Protein AF-A0A954H7E8-F1 (afdb_monomer)

Solvent-accessible surface area (backbone atoms only — not comparable to full-atom values): 7041 Å² total; per-residue (Å²): 138,84,76,89,86,73,74,66,70,81,79,54,81,83,62,92,47,77,44,73,55,35,46,25,57,62,36,53,48,51,52,27,54,49,36,72,81,40,70,80,54,39,75,47,84,52,41,55,66,51,53,62,76,38,51,91,44,52,43,76,45,87,69,60,89,73,80,77,62,90,66,51,55,71,66,42,38,53,34,34,51,53,20,38,78,68,27,31,23,31,52,58,87,55,53,55,66,71,59,53,53,56,51,50,53,52,51,54,60,56,60,64,59,72,76,73,121

Sequence (117 aa):
MLLPGYNYSLFYTKIPVFYWGDIDVEGFRILSNLRTFFPEVQSLLMDRETLEANRQGIVSGNNSSVEPPGKLTEEERETFIYCRDQNYRLEQEKIPQAYIEERLAKFISSSCKSSVQ

Structure (mmCIF, N/CA/C/O backbone):
data_AF-A0A954H7E8-F1
#
_entry.id   AF-A0A954H7E8-F1
#
loop_
_atom_site.group_PDB
_atom_site.id
_atom_site.type_symbol
_atom_site.label_atom_id
_atom_site.label_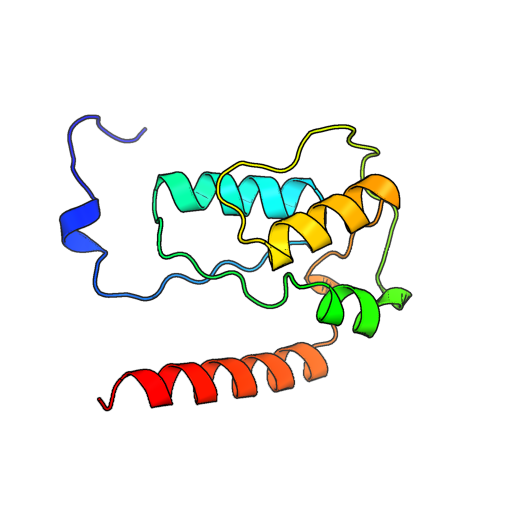alt_id
_atom_site.label_comp_id
_atom_site.label_asym_id
_atom_site.label_entity_id
_atom_site.label_seq_id
_atom_site.pdbx_PDB_ins_code
_atom_site.Cartn_x
_atom_site.Cart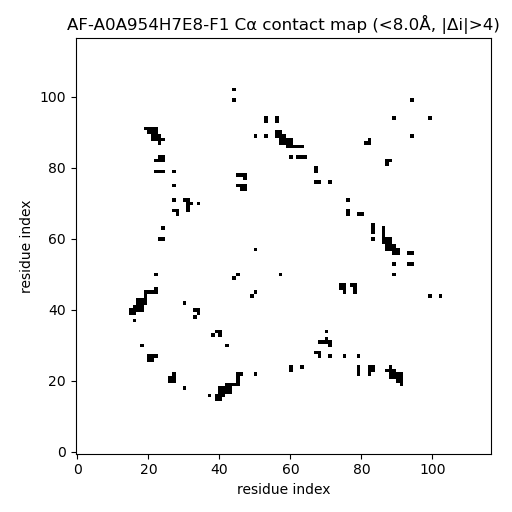n_y
_atom_site.Cartn_z
_atom_site.occupancy
_atom_site.B_iso_or_equiv
_atom_site.auth_seq_id
_atom_site.auth_comp_id
_atom_site.auth_asym_id
_atom_site.auth_atom_id
_atom_site.pdbx_PDB_model_num
ATOM 1 N N . MET A 1 1 ? -7.633 27.478 3.615 1.00 38.06 1 MET A N 1
ATOM 2 C CA . MET A 1 1 ? -6.774 28.010 4.694 1.00 38.06 1 MET A CA 1
ATOM 3 C C . MET A 1 1 ? -7.424 27.609 6.013 1.00 38.06 1 MET A C 1
ATOM 5 O O . MET A 1 1 ? -8.497 28.114 6.307 1.00 38.06 1 MET A O 1
ATOM 9 N N . LEU A 1 2 ? -6.884 26.605 6.712 1.00 48.44 2 LEU A N 1
ATOM 10 C CA . LEU A 1 2 ? -7.448 26.103 7.975 1.00 48.44 2 LEU A CA 1
ATOM 11 C C . LEU A 1 2 ? -6.921 26.958 9.136 1.00 48.44 2 LEU A C 1
ATOM 13 O O . LEU A 1 2 ? -5.723 27.228 9.195 1.00 48.44 2 LEU A O 1
ATOM 17 N N . LEU A 1 3 ? -7.813 27.411 10.022 1.00 40.53 3 LEU A N 1
ATOM 18 C CA . LEU A 1 3 ? -7.459 28.276 11.150 1.00 40.53 3 LEU A CA 1
ATOM 19 C C . LEU A 1 3 ? -6.720 27.476 12.245 1.00 40.53 3 LEU A C 1
ATOM 21 O O . LEU A 1 3 ? -7.206 26.411 12.640 1.00 40.53 3 LEU A O 1
ATOM 25 N N . PRO A 1 4 ? -5.575 27.964 12.756 1.00 51.97 4 PRO A N 1
ATOM 26 C CA . PRO A 1 4 ? -4.838 27.305 13.830 1.00 51.97 4 PRO A CA 1
ATOM 27 C C . PRO A 1 4 ? -5.586 27.417 15.168 1.00 51.97 4 PRO A C 1
ATOM 29 O O . PRO A 1 4 ? -6.112 28.475 15.502 1.00 51.97 4 PRO A O 1
ATOM 32 N N . GLY A 1 5 ? -5.614 26.327 15.943 1.00 59.53 5 GLY A N 1
ATOM 33 C CA . GLY A 1 5 ? -6.142 26.310 17.318 1.00 59.53 5 GLY A CA 1
ATOM 34 C C . GLY A 1 5 ? -7.406 25.476 17.546 1.00 59.53 5 GLY A C 1
ATOM 35 O O . GLY A 1 5 ? -7.798 25.285 18.693 1.00 59.53 5 GLY A O 1
ATOM 36 N N . TYR A 1 6 ? -8.021 24.923 16.498 1.00 49.66 6 TYR A N 1
ATOM 37 C CA . TYR A 1 6 ? -9.115 23.965 16.666 1.00 49.66 6 TYR A CA 1
ATOM 38 C C . TYR A 1 6 ? -8.580 22.541 16.819 1.00 49.66 6 TYR A C 1
ATOM 40 O O . TYR A 1 6 ? -7.948 21.992 15.916 1.00 49.66 6 TYR A O 1
ATOM 48 N N . ASN A 1 7 ? -8.867 21.927 17.967 1.00 51.56 7 ASN A N 1
ATOM 49 C CA . ASN A 1 7 ? -8.673 20.499 18.175 1.00 51.56 7 ASN A CA 1
ATOM 50 C C . ASN A 1 7 ? -9.846 19.743 17.531 1.00 51.56 7 ASN A C 1
ATOM 52 O O . ASN A 1 7 ? -10.842 19.426 18.181 1.00 51.56 7 ASN A O 1
ATOM 56 N N . TYR A 1 8 ? -9.743 19.486 16.226 1.00 52.41 8 TYR A N 1
ATOM 57 C CA . TYR A 1 8 ? -10.752 18.733 15.472 1.00 52.41 8 TYR A CA 1
ATOM 58 C C . TYR A 1 8 ? -10.878 17.265 15.925 1.00 52.41 8 TYR A C 1
ATOM 60 O O . TYR A 1 8 ? -11.802 16.581 15.485 1.00 52.41 8 TYR A O 1
ATOM 68 N N . SER A 1 9 ? -10.008 16.778 16.827 1.00 52.41 9 SER A N 1
ATOM 69 C CA . SER A 1 9 ? -10.096 15.406 17.340 1.00 52.41 9 SER A CA 1
ATOM 70 C C . SER A 1 9 ? -11.354 15.165 18.182 1.00 52.41 9 SER A C 1
ATOM 72 O O . SER A 1 9 ? -11.825 14.039 18.255 1.00 52.41 9 SER A O 1
ATOM 74 N N . LEU A 1 10 ? -11.977 16.203 18.750 1.00 47.78 10 LEU A N 1
ATOM 75 C CA . LEU A 1 10 ? -13.149 16.037 19.620 1.00 47.78 10 LEU A CA 1
ATOM 76 C C . LEU A 1 10 ? -14.483 15.803 18.885 1.00 47.78 10 LEU A C 1
ATOM 78 O O . LEU A 1 10 ? -15.430 15.354 19.523 1.00 47.78 10 LEU A O 1
ATOM 82 N N . PHE A 1 11 ? -14.574 16.053 17.571 1.00 48.00 11 PHE A N 1
ATOM 83 C CA . PHE A 1 11 ? -15.840 15.920 16.822 1.00 48.00 11 PHE A CA 1
ATOM 84 C C . PHE A 1 11 ? -15.889 14.762 15.811 1.00 48.00 11 PHE A C 1
ATOM 86 O O . PHE A 1 11 ? -16.982 14.389 15.394 1.00 48.00 11 PHE A O 1
ATOM 93 N N . TYR A 1 12 ? -14.755 14.149 15.450 1.00 51.91 12 TYR A N 1
ATOM 94 C CA . TYR A 1 12 ? -14.707 13.059 14.456 1.00 51.91 12 TYR A CA 1
ATOM 95 C C . TYR A 1 12 ? -14.500 11.652 15.042 1.00 51.91 12 TYR A C 1
ATOM 97 O O . TYR A 1 12 ? -14.514 10.674 14.303 1.00 51.91 12 TYR A O 1
ATOM 105 N N . THR A 1 13 ? -14.384 11.503 16.363 1.00 53.28 13 THR A N 1
ATOM 106 C CA . THR A 1 13 ? -14.044 10.232 17.043 1.00 53.28 13 THR A CA 1
ATOM 107 C C . THR A 1 13 ? -15.138 9.158 17.049 1.00 53.28 13 THR A C 1
ATOM 109 O O . THR A 1 13 ? -15.041 8.192 17.801 1.00 53.28 13 THR A O 1
ATOM 112 N N . LYS A 1 14 ? -16.183 9.281 16.220 1.00 67.00 14 LYS A N 1
ATOM 113 C CA . LYS A 1 14 ? -17.250 8.268 16.112 1.00 67.00 14 LYS A CA 1
ATOM 114 C C . LYS A 1 14 ? -17.503 7.729 14.707 1.00 67.00 14 LYS A C 1
ATOM 116 O O . LYS A 1 14 ? -18.303 6.807 14.580 1.00 67.00 14 LYS A O 1
ATOM 121 N N . ILE A 1 15 ? -16.869 8.273 13.667 1.00 80.00 15 ILE A N 1
ATOM 122 C CA . ILE A 1 15 ? -17.081 7.808 12.291 1.00 80.00 15 ILE A CA 1
ATOM 123 C C . ILE A 1 15 ? -15.800 7.120 11.816 1.00 80.00 15 ILE A C 1
ATOM 125 O O . ILE A 1 15 ? -14.768 7.787 11.733 1.00 80.00 15 ILE A O 1
ATOM 129 N N . PRO A 1 16 ? -15.844 5.812 11.508 1.00 85.19 16 PRO A N 1
ATOM 130 C CA . PRO A 1 16 ? -14.722 5.123 10.888 1.00 85.19 16 PRO A CA 1
ATOM 131 C C . PRO A 1 16 ? -14.322 5.817 9.584 1.00 85.19 16 PRO A C 1
ATOM 133 O O . PRO A 1 16 ? -15.176 6.101 8.741 1.00 85.19 16 PRO A O 1
ATOM 136 N N . VAL A 1 17 ? -13.029 6.093 9.421 1.00 89.69 17 VAL A N 1
ATOM 137 C CA . VAL A 1 17 ? -12.487 6.694 8.200 1.00 89.69 17 VAL A CA 1
ATOM 138 C C . VAL A 1 17 ? -11.672 5.640 7.470 1.00 89.69 17 VAL A C 1
ATOM 140 O O . VAL A 1 17 ? -10.719 5.084 8.015 1.00 89.69 17 VAL A O 1
ATOM 143 N N . PHE A 1 18 ? -12.041 5.398 6.219 1.00 92.94 18 PHE A N 1
ATOM 144 C CA . PHE A 1 18 ? -11.344 4.475 5.340 1.00 92.94 18 PHE A CA 1
ATOM 145 C C . PHE A 1 18 ? -10.626 5.243 4.237 1.00 92.94 18 PHE A C 1
ATOM 147 O O . PHE A 1 18 ? -11.160 6.215 3.700 1.00 92.94 18 PHE A O 1
ATOM 154 N N . TYR A 1 19 ? -9.422 4.798 3.898 1.00 95.75 19 TYR A N 1
ATOM 155 C CA . TYR A 1 19 ? -8.635 5.324 2.793 1.00 95.75 19 TYR A CA 1
ATOM 156 C C . TYR A 1 19 ? -8.404 4.232 1.754 1.00 95.75 19 TYR A C 1
ATOM 158 O O . TYR A 1 19 ? -7.988 3.128 2.091 1.00 95.75 19 TYR A O 1
ATOM 166 N N . TRP A 1 20 ? -8.643 4.556 0.489 1.00 96.56 20 TRP A N 1
ATOM 167 C CA . TRP A 1 20 ? -8.309 3.694 -0.634 1.00 96.56 20 TRP A CA 1
ATOM 168 C C . TRP A 1 20 ? -7.606 4.540 -1.690 1.00 96.56 20 TRP A C 1
ATOM 170 O O . TRP A 1 20 ? -8.135 5.561 -2.132 1.00 96.56 20 TRP A O 1
ATOM 180 N N . GLY A 1 21 ? -6.382 4.152 -2.024 1.00 97.12 21 GLY A N 1
ATOM 181 C CA . GLY A 1 21 ? -5.560 4.802 -3.033 1.00 97.12 21 GLY A CA 1
ATOM 182 C C . GLY A 1 21 ? -4.814 3.774 -3.870 1.00 97.12 21 GLY A C 1
ATOM 183 O O . GLY A 1 21 ? -5.011 2.568 -3.719 1.00 97.12 21 GLY A O 1
ATOM 184 N N . ASP A 1 22 ? -3.945 4.270 -4.744 1.00 98.00 22 ASP A N 1
ATOM 185 C CA . ASP A 1 22 ? -3.076 3.432 -5.566 1.00 98.00 22 ASP A CA 1
ATOM 186 C C . ASP A 1 22 ? -2.122 2.611 -4.687 1.00 98.00 22 ASP A C 1
ATOM 188 O O . ASP A 1 22 ? -1.606 3.100 -3.677 1.00 98.00 22 ASP A O 1
ATOM 192 N N . ILE A 1 23 ? -1.849 1.367 -5.088 1.00 98.25 23 ILE A N 1
ATOM 193 C CA . ILE A 1 23 ? -0.819 0.546 -4.446 1.00 98.25 23 ILE A CA 1
ATOM 194 C C . ILE A 1 23 ? 0.522 0.894 -5.088 1.00 98.25 23 ILE A C 1
ATOM 196 O O . ILE A 1 23 ? 0.975 0.252 -6.039 1.00 98.25 23 ILE A O 1
ATOM 200 N N . ASP A 1 24 ? 1.121 1.968 -4.585 1.00 98.12 24 ASP A N 1
ATOM 201 C CA . ASP A 1 24 ? 2.456 2.434 -4.934 1.00 98.12 24 ASP A CA 1
ATOM 202 C C . ASP A 1 24 ? 3.081 3.241 -3.783 1.00 98.12 24 ASP A C 1
ATOM 204 O O . ASP A 1 24 ? 2.472 3.471 -2.735 1.00 98.12 24 ASP A O 1
ATOM 208 N N . VAL A 1 25 ? 4.324 3.684 -3.981 1.00 97.62 25 VAL A N 1
ATOM 209 C CA . VAL A 1 25 ? 5.068 4.489 -3.001 1.00 97.62 25 VAL A CA 1
ATOM 210 C C . VAL A 1 25 ? 4.306 5.752 -2.576 1.00 97.62 25 VAL A C 1
ATOM 212 O O . VAL A 1 25 ? 4.302 6.094 -1.393 1.00 97.62 25 VAL A O 1
ATOM 215 N N . GLU A 1 26 ? 3.658 6.458 -3.500 1.00 97.56 26 GLU A N 1
ATOM 216 C CA . GLU A 1 26 ? 3.014 7.740 -3.204 1.00 97.56 26 GLU A CA 1
ATOM 217 C C . GLU A 1 26 ? 1.650 7.558 -2.524 1.00 97.56 26 GLU A C 1
ATOM 219 O O . GLU A 1 26 ? 1.343 8.288 -1.579 1.00 97.56 26 GLU A O 1
ATOM 224 N N . GLY A 1 27 ? 0.874 6.539 -2.896 1.00 97.69 27 GLY A N 1
ATOM 225 C CA . GLY A 1 27 ? -0.382 6.176 -2.238 1.00 97.69 27 GLY A CA 1
ATOM 226 C C . GLY A 1 27 ? -0.186 5.891 -0.748 1.00 97.69 27 GLY A C 1
ATOM 227 O O . GLY A 1 27 ? -0.885 6.444 0.106 1.00 97.69 27 GLY A O 1
ATOM 228 N N . PHE A 1 28 ? 0.849 5.129 -0.393 1.00 98.19 28 PHE A N 1
ATOM 229 C CA . PHE A 1 28 ? 1.203 4.883 1.009 1.00 98.19 28 PHE A CA 1
ATOM 230 C C . PHE A 1 28 ? 1.741 6.130 1.732 1.00 98.19 28 PHE A C 1
ATOM 232 O O . PHE A 1 28 ? 1.499 6.309 2.931 1.00 98.19 28 PHE A O 1
ATOM 239 N N . ARG A 1 29 ? 2.437 7.042 1.040 1.00 97.75 29 ARG A N 1
ATOM 240 C CA . ARG A 1 29 ? 2.828 8.336 1.632 1.00 97.75 29 ARG A CA 1
ATOM 241 C C . ARG A 1 29 ? 1.613 9.190 1.959 1.00 97.75 29 ARG A C 1
ATOM 243 O O . ARG A 1 29 ? 1.569 9.789 3.035 1.00 97.75 29 ARG A O 1
ATOM 250 N N . ILE A 1 30 ? 0.619 9.218 1.074 1.00 97.81 30 ILE A N 1
ATOM 251 C CA . ILE A 1 30 ? -0.649 9.911 1.316 1.00 97.81 30 ILE A CA 1
ATOM 252 C C . ILE A 1 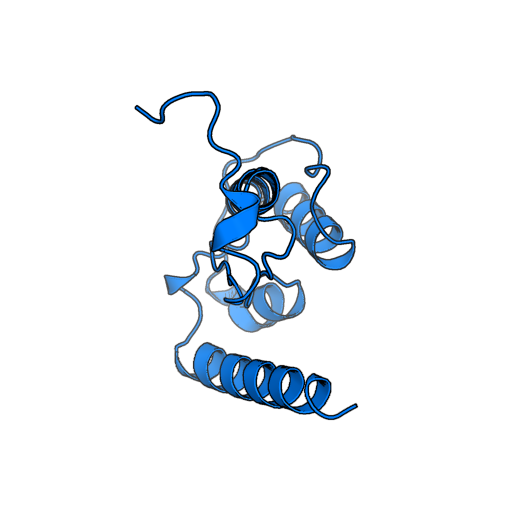30 ? -1.367 9.289 2.516 1.00 97.81 30 ILE A C 1
ATOM 254 O O . ILE A 1 30 ? -1.751 10.030 3.420 1.00 97.81 30 ILE A O 1
ATOM 258 N N . LEU A 1 31 ? -1.465 7.957 2.590 1.00 98.19 31 LEU A N 1
ATOM 259 C CA . LEU A 1 31 ? -2.039 7.250 3.741 1.00 98.19 31 LEU A CA 1
ATOM 260 C C . LEU A 1 31 ? -1.347 7.632 5.059 1.00 98.19 31 LEU A C 1
ATOM 262 O O . LEU A 1 31 ? -2.001 8.036 6.025 1.00 98.19 31 LEU A O 1
ATOM 266 N N . SER A 1 32 ? -0.015 7.563 5.103 1.00 97.50 32 SER A N 1
ATOM 267 C CA . SER A 1 32 ? 0.746 7.922 6.303 1.00 97.50 32 SER A CA 1
ATOM 268 C C . SER A 1 32 ? 0.567 9.395 6.687 1.00 97.50 32 SER A C 1
ATOM 270 O O . SER A 1 32 ? 0.541 9.727 7.875 1.00 97.50 32 SER A O 1
ATOM 272 N N . ASN A 1 33 ? 0.450 10.295 5.707 1.00 96.38 33 ASN A N 1
ATOM 273 C CA . ASN A 1 33 ? 0.184 11.711 5.954 1.00 96.38 33 ASN A CA 1
ATOM 274 C C . ASN A 1 33 ? -1.233 11.926 6.493 1.00 96.38 33 ASN A C 1
ATOM 276 O O . ASN A 1 33 ? -1.410 12.667 7.461 1.00 96.38 33 ASN A O 1
ATOM 280 N N . LEU A 1 34 ? -2.228 11.235 5.934 1.00 95.50 34 LEU A N 1
ATOM 281 C CA . LEU A 1 34 ? -3.617 11.283 6.384 1.00 95.50 34 LEU A CA 1
ATOM 282 C C . LEU A 1 34 ? -3.747 10.838 7.850 1.00 95.50 34 LEU A C 1
ATOM 284 O O . LEU A 1 34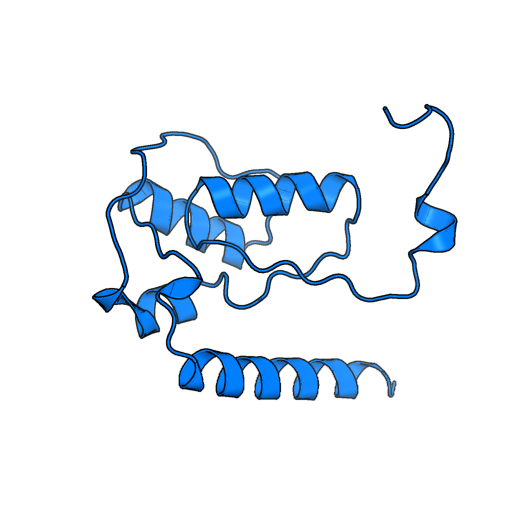 ? -4.420 11.508 8.636 1.00 95.50 34 LEU A O 1
ATOM 288 N N . ARG A 1 35 ? -2.994 9.809 8.261 1.00 95.44 35 ARG A N 1
ATOM 289 C CA . ARG A 1 35 ? -2.891 9.359 9.663 1.00 95.44 35 ARG A CA 1
ATOM 290 C C . ARG A 1 35 ? -2.247 10.364 10.621 1.00 95.44 35 ARG A C 1
ATOM 292 O O . ARG A 1 35 ? -2.215 10.148 11.831 1.00 95.44 35 ARG A O 1
ATOM 299 N N . THR A 1 36 ? -1.737 11.491 10.128 1.00 92.38 36 THR A N 1
ATOM 300 C CA . THR A 1 36 ? -1.358 12.621 10.992 1.00 92.38 36 THR A CA 1
ATOM 301 C C . THR A 1 36 ? -2.554 13.417 11.482 1.00 92.38 36 THR A C 1
ATOM 303 O O . THR A 1 36 ? -2.501 13.939 12.591 1.00 92.38 36 THR A O 1
ATOM 306 N N . PHE A 1 37 ? -3.634 13.449 10.708 1.00 89.50 37 PHE A N 1
ATOM 307 C CA . PHE A 1 37 ? -4.875 14.120 11.082 1.00 89.50 37 PHE A CA 1
ATOM 308 C C . PHE A 1 37 ? -5.897 13.141 11.665 1.00 89.50 37 PHE A C 1
ATOM 310 O O . PHE A 1 37 ? -6.614 13.492 12.598 1.00 89.50 37 PHE A O 1
ATOM 317 N N . PHE A 1 38 ? -5.922 11.906 11.155 1.00 90.62 38 PHE A N 1
ATOM 318 C CA . PHE A 1 38 ? -6.868 10.865 11.551 1.00 90.62 38 PHE A CA 1
ATOM 319 C C . PHE A 1 38 ? -6.120 9.551 11.846 1.00 90.62 38 PHE A C 1
ATOM 321 O O . PHE A 1 38 ? -5.996 8.708 10.957 1.00 90.62 38 PHE A O 1
ATOM 328 N N . PRO A 1 39 ? -5.579 9.371 13.067 1.00 90.75 39 PRO A N 1
ATOM 329 C CA . PRO A 1 39 ? -4.742 8.213 13.408 1.00 90.75 39 PRO A CA 1
ATOM 330 C C . PRO A 1 39 ? -5.418 6.854 13.180 1.00 90.75 39 PRO A C 1
ATOM 332 O O . PRO A 1 39 ? -4.752 5.904 12.787 1.00 90.75 39 PRO A O 1
ATOM 335 N N . GLU A 1 40 ? -6.740 6.799 13.349 1.00 90.38 40 GLU A N 1
ATOM 336 C CA . GLU A 1 40 ? -7.563 5.587 13.231 1.00 90.38 40 GLU A CA 1
ATOM 337 C C . GLU A 1 40 ? -7.923 5.217 11.776 1.00 90.38 40 GLU A C 1
ATOM 339 O O . GLU A 1 40 ? -8.733 4.319 11.554 1.00 90.38 40 GLU A O 1
ATOM 344 N N . VAL A 1 41 ? -7.377 5.911 10.766 1.00 92.88 41 VAL A N 1
ATOM 345 C CA . VAL A 1 41 ? -7.664 5.596 9.356 1.00 92.88 41 VAL A CA 1
ATOM 346 C C . VAL A 1 41 ? -7.183 4.197 8.999 1.00 92.88 41 VAL A C 1
ATOM 348 O O . VAL A 1 41 ? -5.993 3.878 9.112 1.00 92.88 41 VAL A O 1
ATOM 351 N N . GLN A 1 42 ? -8.101 3.401 8.461 1.00 93.19 42 GLN A N 1
ATOM 352 C CA . GLN A 1 42 ? -7.815 2.079 7.919 1.00 93.19 42 GLN A CA 1
ATOM 353 C C . GLN A 1 42 ? -7.679 2.156 6.399 1.00 93.19 42 GLN A C 1
ATOM 355 O O . GLN A 1 42 ? -8.478 2.815 5.730 1.00 93.19 42 GLN A O 1
ATOM 360 N N . SER A 1 43 ? -6.655 1.506 5.854 1.00 95.56 43 SER A N 1
ATOM 361 C CA . SER A 1 43 ? -6.525 1.347 4.410 1.00 95.56 43 SER A CA 1
ATOM 362 C C . SER A 1 43 ? -7.446 0.224 3.921 1.00 95.56 43 SER A C 1
ATOM 364 O O . SER A 1 43 ? -7.707 -0.742 4.639 1.00 95.56 43 SER A O 1
ATOM 366 N N . LEU A 1 44 ? -7.973 0.358 2.708 1.00 95.06 44 LEU A N 1
ATOM 367 C CA . LEU A 1 44 ? -8.767 -0.666 2.033 1.00 95.06 44 LEU A CA 1
ATOM 368 C C . LEU A 1 44 ? -8.044 -1.087 0.765 1.00 95.06 44 LEU A C 1
ATOM 370 O O . LEU A 1 44 ? -7.642 -0.225 -0.008 1.00 95.06 44 LEU A O 1
ATOM 374 N N . LEU A 1 45 ? -7.922 -2.396 0.528 1.00 96.00 45 LEU A N 1
ATOM 375 C CA . LEU A 1 45 ? -7.390 -2.949 -0.727 1.00 96.00 45 LEU A CA 1
ATOM 376 C C . LEU A 1 45 ? -5.967 -2.472 -1.076 1.00 96.00 45 LEU A C 1
ATOM 378 O O . LEU A 1 45 ? -5.564 -2.538 -2.232 1.00 96.00 45 LEU A O 1
ATOM 382 N N . MET A 1 46 ? -5.199 -2.005 -0.089 1.00 97.12 46 MET A N 1
ATOM 383 C CA . MET A 1 46 ? -3.810 -1.552 -0.241 1.00 97.12 46 MET A CA 1
ATOM 384 C C . MET A 1 46 ? -2.828 -2.560 0.366 1.00 97.12 46 MET A C 1
ATOM 386 O O . MET A 1 46 ? -1.870 -2.189 1.039 1.00 97.12 46 MET A O 1
ATOM 390 N N . ASP A 1 47 ? -3.097 -3.847 0.161 1.00 96.75 47 ASP A N 1
ATOM 391 C CA . ASP A 1 47 ? -2.306 -4.953 0.695 1.00 96.75 47 ASP A CA 1
ATOM 392 C C . ASP A 1 47 ? -1.577 -5.725 -0.418 1.00 96.75 47 ASP A C 1
ATOM 394 O O . ASP A 1 47 ? -1.899 -5.647 -1.611 1.00 96.75 47 ASP A O 1
ATOM 398 N N . ARG A 1 48 ? -0.560 -6.488 -0.008 1.00 96.94 48 ARG A N 1
ATOM 399 C CA . ARG A 1 48 ? 0.252 -7.327 -0.892 1.00 96.94 48 ARG A CA 1
ATOM 400 C C . ARG A 1 48 ? -0.591 -8.313 -1.699 1.00 96.94 48 ARG A C 1
ATOM 402 O O . ARG A 1 48 ? -0.298 -8.541 -2.870 1.00 96.94 48 ARG A O 1
ATOM 409 N N . GLU A 1 49 ? -1.614 -8.896 -1.081 1.00 97.06 49 GLU A N 1
ATOM 410 C CA . GLU A 1 49 ? -2.493 -9.883 -1.710 1.00 97.06 49 GLU A CA 1
ATOM 411 C C . GLU A 1 49 ? -3.270 -9.262 -2.875 1.00 97.06 49 GLU A C 1
ATOM 413 O O . GLU A 1 49 ? -3.334 -9.838 -3.957 1.00 97.06 49 GLU A O 1
ATOM 418 N N . THR A 1 50 ? -3.783 -8.048 -2.692 1.00 97.38 50 THR A N 1
ATOM 419 C CA . THR A 1 50 ? -4.519 -7.297 -3.708 1.00 97.38 50 THR A CA 1
ATOM 420 C C . THR A 1 50 ? -3.629 -6.903 -4.872 1.00 97.38 50 THR A C 1
ATOM 422 O O . THR A 1 50 ? -4.041 -7.047 -6.025 1.00 97.38 50 THR A O 1
ATOM 425 N N . LEU A 1 51 ? -2.395 -6.478 -4.596 1.00 97.81 51 LEU A N 1
ATOM 426 C CA . LEU A 1 51 ? -1.406 -6.219 -5.640 1.00 97.81 51 LEU A CA 1
ATOM 427 C C . LEU A 1 51 ? -1.129 -7.481 -6.475 1.00 97.81 51 LEU A C 1
ATOM 429 O O . LEU A 1 51 ? -1.128 -7.439 -7.704 1.00 97.81 51 LEU A O 1
ATOM 433 N N . GLU A 1 52 ? -0.926 -8.617 -5.808 1.00 97.00 52 GLU A N 1
ATOM 434 C CA . GLU A 1 52 ? -0.602 -9.902 -6.438 1.00 97.00 52 GLU A CA 1
ATOM 435 C C . GLU A 1 52 ? -1.777 -10.519 -7.210 1.00 97.00 52 GLU A C 1
ATOM 437 O O . GLU A 1 52 ? -1.598 -11.064 -8.300 1.00 97.00 52 GLU A O 1
ATOM 442 N N . ALA A 1 53 ? -2.999 -10.391 -6.700 1.00 97.56 53 ALA A N 1
ATOM 443 C CA . ALA A 1 53 ? -4.199 -10.852 -7.390 1.00 97.56 53 ALA A CA 1
ATOM 444 C C . ALA A 1 53 ? -4.459 -10.067 -8.689 1.00 97.56 53 ALA A C 1
ATOM 446 O O . ALA A 1 53 ? -5.048 -10.597 -9.629 1.00 97.56 53 ALA A O 1
ATOM 447 N N . ASN A 1 54 ? -3.977 -8.822 -8.765 1.00 97.12 54 ASN A N 1
ATOM 448 C CA . ASN A 1 54 ? -4.233 -7.896 -9.866 1.00 97.12 54 ASN A CA 1
ATOM 449 C C . ASN A 1 54 ? -2.963 -7.542 -10.655 1.00 97.12 54 ASN A C 1
ATOM 451 O O . ASN A 1 54 ? -2.873 -6.467 -11.250 1.00 97.12 54 ASN A O 1
ATOM 455 N N . ARG A 1 55 ? -1.990 -8.465 -10.727 1.00 96.06 55 ARG A N 1
ATOM 456 C CA . ARG A 1 55 ? -0.701 -8.245 -11.418 1.00 96.06 55 ARG A CA 1
ATOM 457 C C . ARG A 1 55 ? -0.815 -7.760 -12.859 1.00 96.06 55 ARG A C 1
ATOM 459 O O . ARG A 1 55 ? 0.064 -7.044 -13.320 1.00 96.06 55 ARG A O 1
ATOM 466 N N . GLN A 1 56 ? -1.882 -8.130 -13.567 1.00 96.19 56 GLN A N 1
ATOM 467 C CA . GLN A 1 56 ? -2.114 -7.699 -14.951 1.00 96.19 56 GLN A CA 1
ATOM 468 C C . GLN A 1 56 ? -2.321 -6.182 -15.083 1.00 96.19 56 GLN A C 1
ATOM 470 O O . GLN A 1 56 ? -2.080 -5.630 -16.153 1.00 96.19 56 GLN A O 1
ATOM 475 N N 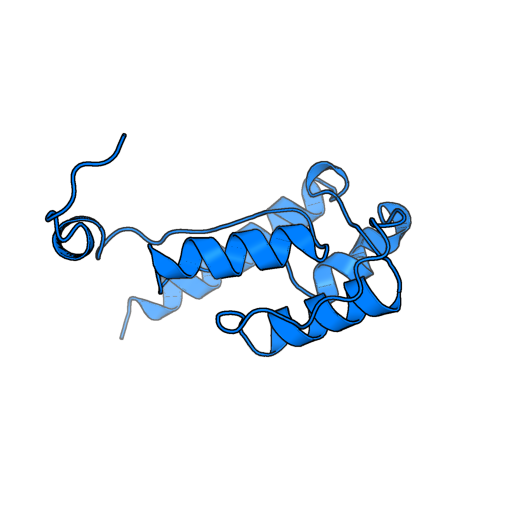. GLY A 1 57 ? -2.763 -5.516 -14.013 1.00 96.12 57 GLY A N 1
ATOM 476 C CA . GLY A 1 57 ? -2.941 -4.067 -13.957 1.00 96.12 57 GLY A CA 1
ATOM 477 C C . GLY A 1 57 ? -1.709 -3.302 -13.472 1.00 96.12 57 GLY A C 1
ATOM 478 O O . GLY A 1 57 ? -1.752 -2.074 -13.439 1.00 96.12 57 GLY A O 1
ATOM 479 N N . ILE A 1 58 ? -0.631 -3.995 -13.081 1.00 97.75 58 ILE A N 1
ATOM 480 C CA . ILE A 1 58 ? 0.581 -3.351 -12.571 1.00 97.75 58 ILE A CA 1
ATOM 481 C C . ILE A 1 58 ? 1.332 -2.679 -13.719 1.00 97.75 58 ILE A C 1
ATOM 483 O O . ILE A 1 58 ? 1.651 -3.295 -14.736 1.00 97.75 58 ILE A O 1
ATOM 487 N N . VAL A 1 59 ? 1.674 -1.416 -13.503 1.00 97.00 59 VAL A N 1
ATOM 488 C CA . VAL A 1 59 ? 2.532 -0.608 -14.367 1.00 97.00 59 VAL A CA 1
ATOM 489 C C . VAL A 1 59 ? 3.784 -0.175 -13.605 1.00 97.00 59 VAL A C 1
ATOM 491 O O . VAL A 1 59 ? 3.907 -0.379 -12.395 1.00 97.00 59 VAL A O 1
ATOM 494 N N . SER A 1 60 ? 4.744 0.417 -14.314 1.00 96.25 60 SER A N 1
ATOM 495 C CA . SER A 1 60 ? 5.920 0.999 -13.673 1.00 96.25 60 SER A CA 1
ATOM 496 C C . SER A 1 60 ? 5.550 2.245 -12.868 1.00 96.25 60 SER A C 1
ATOM 498 O O . SER A 1 60 ? 4.847 3.129 -13.358 1.00 96.25 60 SER A O 1
ATOM 500 N N . GLY A 1 61 ? 6.062 2.322 -11.643 1.00 92.12 61 GLY A N 1
ATOM 501 C CA . GLY A 1 61 ? 6.013 3.512 -10.803 1.00 92.12 61 GLY A CA 1
ATOM 502 C C . GLY A 1 61 ? 7.023 4.585 -11.232 1.00 92.12 61 GLY A C 1
ATOM 503 O O . GLY A 1 61 ? 7.554 4.588 -12.346 1.00 92.12 61 GLY A O 1
ATOM 504 N N . ASN A 1 62 ? 7.317 5.508 -10.316 1.00 88.94 62 ASN A N 1
ATOM 505 C CA . ASN A 1 62 ? 8.165 6.682 -10.550 1.00 88.94 62 ASN A CA 1
ATOM 506 C C . ASN A 1 62 ? 9.645 6.505 -10.141 1.00 88.94 62 ASN A C 1
ATOM 508 O O . ASN A 1 62 ? 10.362 7.499 -10.054 1.00 88.94 62 ASN A O 1
ATOM 512 N N . ASN A 1 63 ? 10.112 5.276 -9.893 1.00 89.38 63 ASN A N 1
ATOM 513 C CA . ASN A 1 63 ? 11.467 4.965 -9.407 1.00 89.38 63 ASN A CA 1
ATOM 514 C C . ASN A 1 63 ? 11.859 5.722 -8.123 1.00 89.38 63 ASN A C 1
ATOM 516 O O . ASN A 1 63 ? 12.996 6.170 -7.968 1.00 89.38 63 ASN A O 1
ATOM 520 N N . SER A 1 64 ? 10.920 5.886 -7.191 1.00 86.75 64 SER A N 1
ATOM 521 C CA . SER A 1 64 ? 11.222 6.486 -5.890 1.00 86.75 64 SER A CA 1
ATOM 522 C C . SER A 1 64 ? 12.199 5.630 -5.083 1.00 86.75 64 SER A C 1
ATOM 524 O O . SER A 1 64 ? 12.003 4.430 -4.933 1.00 86.75 64 SER A O 1
ATOM 526 N N . SER A 1 65 ? 13.203 6.262 -4.475 1.00 89.69 65 SER A N 1
ATOM 527 C CA . SER A 1 65 ? 14.182 5.620 -3.583 1.00 89.69 65 SER A CA 1
ATOM 528 C C . SER A 1 65 ? 14.005 6.049 -2.120 1.00 89.69 65 SER A C 1
ATOM 530 O O . SER A 1 65 ? 14.980 6.195 -1.385 1.00 89.69 65 SER A O 1
ATOM 532 N N . VAL A 1 66 ? 12.770 6.361 -1.718 1.00 93.75 66 VAL A N 1
ATOM 533 C CA . VAL A 1 66 ? 12.471 6.912 -0.388 1.00 93.75 66 VAL A CA 1
ATOM 534 C C . VAL A 1 66 ? 12.236 5.806 0.640 1.00 93.75 66 VAL A C 1
ATOM 536 O O . VAL A 1 66 ? 11.828 4.690 0.306 1.00 93.75 66 VAL A O 1
ATOM 539 N N . GLU A 1 67 ? 12.492 6.121 1.907 1.00 94.94 67 GLU A N 1
ATOM 540 C CA . GLU A 1 67 ? 12.213 5.208 3.013 1.00 94.94 67 GLU A CA 1
ATOM 541 C C . GLU A 1 67 ? 10.712 5.141 3.332 1.00 94.94 67 GLU A C 1
ATOM 543 O O . GLU A 1 67 ? 9.998 6.135 3.138 1.00 94.94 67 GLU A O 1
ATOM 548 N N . PRO A 1 68 ? 10.212 3.997 3.839 1.00 94.06 68 PRO A N 1
ATOM 549 C CA . PRO A 1 68 ? 8.799 3.854 4.140 1.00 94.06 68 PRO A CA 1
ATOM 550 C C . PRO A 1 68 ? 8.375 4.801 5.276 1.00 94.06 68 PRO A C 1
ATOM 552 O O . PRO A 1 68 ? 9.038 4.850 6.320 1.00 94.06 68 PRO A O 1
ATOM 555 N N . PRO A 1 69 ? 7.248 5.518 5.126 1.00 94.62 69 PRO A N 1
ATOM 556 C CA . PRO A 1 69 ? 6.738 6.429 6.144 1.00 94.62 69 PRO A CA 1
ATOM 557 C C . PRO A 1 69 ? 6.521 5.788 7.526 1.00 94.62 69 PRO A C 1
ATOM 559 O O . PRO A 1 69 ? 6.287 4.587 7.675 1.00 94.62 69 PRO A O 1
ATOM 562 N N . GLY A 1 70 ? 6.563 6.616 8.573 1.00 94.25 70 GLY A N 1
ATOM 563 C CA . GLY A 1 70 ? 6.510 6.148 9.963 1.00 94.25 70 GLY A CA 1
ATOM 564 C C . GLY A 1 70 ? 5.140 5.667 10.456 1.00 94.25 70 GLY A C 1
ATOM 565 O O . GLY A 1 70 ? 5.097 4.949 11.446 1.00 94.25 70 GLY A O 1
ATOM 566 N N . LYS A 1 71 ? 4.029 6.043 9.803 1.00 96.19 71 LYS A N 1
ATOM 567 C CA . LYS A 1 71 ? 2.658 5.722 10.264 1.00 96.19 71 LYS A CA 1
ATOM 568 C C . LYS A 1 71 ? 1.970 4.635 9.438 1.00 96.19 71 LYS A C 1
ATOM 570 O O . LYS A 1 71 ? 0.742 4.593 9.385 1.00 96.19 71 LYS A O 1
ATOM 575 N N . LEU A 1 72 ? 2.749 3.796 8.767 1.00 97.38 72 LEU A N 1
ATOM 576 C CA . LEU A 1 72 ? 2.251 2.583 8.123 1.00 97.38 72 LEU A CA 1
ATOM 577 C C . LEU A 1 72 ? 2.198 1.436 9.135 1.00 97.38 72 LEU A C 1
ATOM 579 O O . LEU A 1 72 ? 3.040 1.379 10.035 1.00 97.38 72 LEU A O 1
ATOM 583 N N . THR A 1 73 ? 1.231 0.533 8.974 1.00 97.00 73 THR A N 1
ATOM 584 C CA . THR A 1 73 ? 1.273 -0.777 9.636 1.00 97.00 73 THR A CA 1
ATOM 585 C C . THR A 1 73 ? 2.434 -1.600 9.073 1.00 97.00 73 THR A C 1
ATOM 587 O O . THR A 1 73 ? 3.041 -1.223 8.068 1.00 97.00 73 THR A O 1
ATOM 590 N N . GLU A 1 74 ? 2.763 -2.723 9.711 1.00 97.06 74 GLU A N 1
ATOM 591 C CA . GLU A 1 74 ? 3.834 -3.592 9.210 1.00 97.06 74 GLU A CA 1
ATOM 592 C C . GLU A 1 74 ? 3.511 -4.135 7.810 1.00 97.06 74 GLU A C 1
ATOM 594 O O . GLU A 1 74 ? 4.312 -3.999 6.892 1.00 97.06 74 GLU A O 1
ATOM 599 N N . GLU A 1 75 ? 2.288 -4.620 7.602 1.00 97.12 75 GLU A N 1
ATOM 600 C CA . GLU A 1 75 ? 1.818 -5.160 6.316 1.00 97.12 75 GLU A CA 1
ATOM 601 C C . GLU A 1 75 ? 1.854 -4.105 5.192 1.00 97.12 75 GLU A C 1
ATOM 603 O O . GLU A 1 75 ? 2.246 -4.378 4.052 1.00 97.12 75 GLU A O 1
ATOM 608 N N . GLU A 1 76 ? 1.477 -2.862 5.506 1.00 98.31 76 GLU A N 1
ATOM 609 C CA . GLU A 1 76 ? 1.545 -1.738 4.569 1.00 98.31 76 GLU A CA 1
ATOM 610 C C . GLU A 1 76 ? 2.994 -1.329 4.283 1.00 98.31 76 GLU A C 1
ATOM 612 O O . GLU A 1 76 ? 3.330 -1.007 3.145 1.00 98.31 76 GLU A O 1
ATOM 617 N N . ARG A 1 77 ? 3.871 -1.356 5.295 1.00 98.25 77 ARG A N 1
ATOM 618 C CA . ARG A 1 77 ? 5.308 -1.088 5.141 1.00 98.25 77 ARG A CA 1
ATOM 619 C C . ARG A 1 77 ? 5.961 -2.129 4.236 1.00 98.25 77 ARG A C 1
ATOM 621 O O . ARG A 1 77 ? 6.720 -1.755 3.345 1.00 98.25 77 ARG A O 1
ATOM 628 N N . GLU A 1 78 ? 5.661 -3.406 4.428 1.00 98.06 78 GLU A N 1
ATOM 629 C CA . GLU A 1 78 ? 6.155 -4.484 3.570 1.00 98.06 78 GLU A CA 1
ATOM 630 C C . GLU A 1 78 ? 5.661 -4.317 2.127 1.00 98.06 78 GLU A C 1
ATOM 632 O O . GLU A 1 78 ? 6.446 -4.409 1.179 1.00 98.06 78 GLU A O 1
ATOM 637 N N . THR A 1 79 ? 4.376 -3.992 1.950 1.00 98.31 79 THR A N 1
ATOM 638 C CA . THR A 1 79 ? 3.791 -3.744 0.624 1.00 98.31 79 THR A CA 1
ATOM 639 C C . THR A 1 79 ? 4.421 -2.518 -0.044 1.00 98.31 79 THR A C 1
ATOM 641 O O . THR A 1 79 ? 4.746 -2.567 -1.232 1.00 98.31 79 THR A O 1
ATOM 644 N N . PHE A 1 80 ? 4.677 -1.448 0.713 1.00 98.38 80 PHE A N 1
ATOM 645 C CA . PHE A 1 80 ? 5.410 -0.271 0.252 1.00 98.38 80 PHE A CA 1
ATOM 646 C C . PHE A 1 80 ? 6.809 -0.636 -0.249 1.00 98.38 80 PHE A C 1
ATOM 648 O O . PHE A 1 80 ? 7.174 -0.256 -1.361 1.00 98.38 80 PHE A O 1
ATOM 655 N N . ILE A 1 81 ? 7.591 -1.366 0.558 1.00 98.00 81 ILE A N 1
ATOM 656 C CA . ILE A 1 81 ? 8.969 -1.749 0.214 1.00 98.00 81 ILE A CA 1
ATOM 657 C C . ILE A 1 81 ? 8.952 -2.587 -1.057 1.00 98.00 81 ILE A C 1
ATOM 659 O O . ILE A 1 81 ? 9.722 -2.327 -1.978 1.00 98.00 81 ILE A O 1
ATOM 663 N N . TYR A 1 82 ? 8.014 -3.528 -1.153 1.00 97.88 82 TYR A N 1
ATOM 664 C CA . TYR A 1 82 ? 7.862 -4.340 -2.347 1.00 97.88 82 TYR A CA 1
ATOM 665 C C . TYR A 1 82 ? 7.568 -3.500 -3.597 1.00 97.88 82 TYR A C 1
ATOM 667 O O . TYR A 1 82 ? 8.206 -3.691 -4.633 1.00 97.88 82 TYR A O 1
ATOM 675 N N . CYS A 1 83 ? 6.642 -2.540 -3.505 1.00 97.69 83 CYS A N 1
ATOM 676 C CA . CYS A 1 83 ? 6.335 -1.648 -4.624 1.00 97.69 83 CYS A CA 1
ATOM 677 C C . CYS A 1 83 ? 7.538 -0.790 -5.013 1.00 97.69 83 CYS A C 1
ATOM 679 O O . CYS A 1 83 ? 7.829 -0.648 -6.198 1.00 97.69 83 CYS A O 1
ATOM 681 N N . ARG A 1 84 ? 8.258 -0.247 -4.029 1.00 97.44 84 ARG A N 1
ATOM 682 C CA . ARG A 1 84 ? 9.459 0.562 -4.248 1.00 97.44 84 ARG A CA 1
ATOM 683 C C . ARG A 1 84 ? 10.537 -0.234 -4.977 1.00 97.44 84 ARG A C 1
ATOM 685 O O . ARG A 1 84 ? 11.014 0.193 -6.023 1.00 97.44 84 ARG A O 1
ATOM 692 N N . ASP A 1 85 ? 10.887 -1.399 -4.442 1.00 96.94 85 ASP A N 1
ATOM 693 C CA . ASP A 1 85 ? 12.015 -2.198 -4.918 1.00 96.94 85 ASP A CA 1
ATOM 694 C C . ASP A 1 85 ? 11.746 -2.803 -6.306 1.00 96.94 85 ASP A C 1
ATOM 696 O O . ASP A 1 85 ? 12.675 -3.008 -7.083 1.00 96.94 85 ASP A O 1
ATOM 700 N N . GLN A 1 86 ? 10.479 -3.073 -6.640 1.00 97.06 86 GLN A N 1
ATOM 701 C CA . GLN A 1 86 ? 10.072 -3.539 -7.972 1.00 97.06 86 GLN A CA 1
ATOM 702 C C . GLN A 1 86 ? 9.679 -2.408 -8.931 1.00 97.06 86 GLN A C 1
ATOM 704 O O . GLN A 1 86 ? 9.380 -2.668 -10.098 1.00 97.06 86 GLN A O 1
ATOM 709 N N . ASN A 1 87 ? 9.655 -1.162 -8.453 1.00 97.12 87 ASN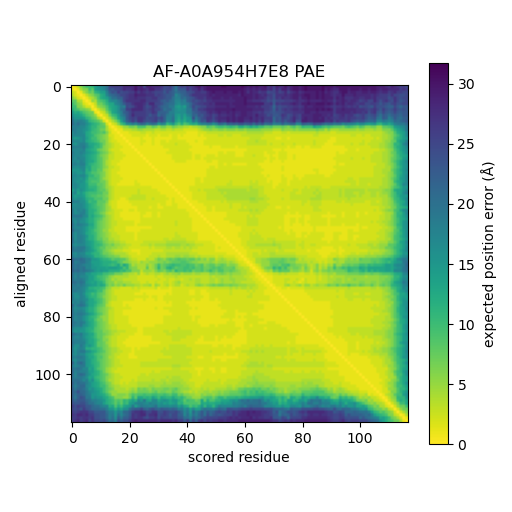 A N 1
ATOM 710 C CA . ASN A 1 87 ? 9.049 -0.027 -9.141 1.00 97.12 87 ASN A CA 1
ATOM 711 C C . ASN 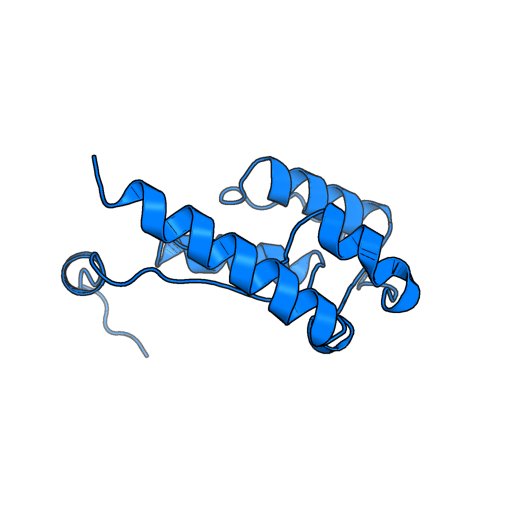A 1 87 ? 7.627 -0.340 -9.654 1.00 97.12 87 ASN A C 1
ATOM 713 O O . ASN A 1 87 ? 7.295 -0.076 -10.810 1.00 97.12 87 ASN A O 1
ATOM 717 N N . TYR A 1 88 ? 6.793 -0.947 -8.811 1.00 97.94 88 TYR A N 1
ATOM 718 C CA . TYR A 1 88 ? 5.410 -1.282 -9.135 1.00 97.94 88 TYR A CA 1
ATOM 719 C C . TYR A 1 88 ? 4.449 -0.171 -8.736 1.00 97.94 88 TYR A C 1
ATOM 721 O O . TYR A 1 88 ? 4.582 0.452 -7.682 1.00 97.94 88 TYR A O 1
ATOM 729 N N . ARG A 1 89 ? 3.442 0.013 -9.586 1.00 98.31 89 ARG A N 1
ATOM 730 C CA . ARG A 1 89 ? 2.253 0.804 -9.319 1.00 98.31 89 ARG A CA 1
ATOM 731 C C . ARG A 1 89 ? 1.026 0.058 -9.809 1.00 98.31 89 ARG A C 1
ATOM 733 O O . ARG A 1 89 ? 0.964 -0.330 -10.973 1.00 98.31 89 ARG A O 1
ATOM 740 N N . LEU A 1 90 ? 0.044 -0.104 -8.934 1.00 98.50 90 LEU A N 1
ATOM 741 C CA . LEU A 1 90 ? -1.299 -0.527 -9.311 1.00 98.50 90 LEU A CA 1
ATOM 742 C C . LEU A 1 90 ? -2.266 0.615 -9.014 1.00 98.50 90 LEU A C 1
ATOM 744 O O . LEU A 1 90 ? -2.550 0.905 -7.853 1.00 98.50 90 LEU A O 1
ATOM 748 N N . GLU A 1 91 ? -2.758 1.262 -10.067 1.00 97.75 91 GLU A N 1
ATOM 749 C CA . GLU A 1 91 ? -3.806 2.276 -9.938 1.00 97.75 91 GLU A CA 1
ATOM 750 C C . GLU A 1 91 ? -5.105 1.610 -9.471 1.00 97.75 91 GLU A C 1
ATOM 752 O O . GLU A 1 91 ? -5.460 0.534 -9.965 1.00 97.75 91 GLU A O 1
ATOM 757 N N . GLN A 1 92 ? -5.834 2.241 -8.545 1.00 96.25 92 GLN A N 1
ATOM 758 C CA . GLN A 1 92 ? -7.054 1.643 -7.975 1.00 96.25 92 GLN A CA 1
ATOM 759 C C . GLN A 1 92 ? -8.079 1.245 -9.056 1.00 96.25 92 GLN A C 1
ATOM 761 O O . GLN A 1 92 ? -8.758 0.228 -8.944 1.00 96.25 92 GLN A O 1
ATOM 766 N N . GLU A 1 93 ? -8.144 2.018 -10.145 1.00 96.44 93 GLU A N 1
ATOM 767 C CA . GLU A 1 93 ? -9.058 1.825 -11.275 1.00 96.44 93 GLU A CA 1
ATOM 768 C C . GLU A 1 93 ? -8.729 0.599 -12.142 1.00 96.44 93 GLU A C 1
ATOM 770 O O . GLU A 1 93 ? -9.537 0.195 -12.979 1.00 96.44 93 GLU A O 1
ATOM 775 N N . LYS A 1 94 ? -7.559 -0.023 -11.945 1.00 96.62 94 LYS A N 1
ATOM 776 C CA . LYS A 1 94 ? -7.176 -1.279 -12.610 1.00 96.62 94 LYS A CA 1
ATOM 777 C C . LYS A 1 94 ? -7.653 -2.518 -11.860 1.00 96.62 94 LYS A C 1
ATOM 779 O O . LYS A 1 94 ? -7.549 -3.618 -12.401 1.00 96.62 94 LYS A O 1
ATOM 784 N N . ILE A 1 95 ? -8.163 -2.363 -10.639 1.00 97.31 95 ILE A N 1
ATOM 785 C CA . ILE A 1 95 ? -8.701 -3.473 -9.856 1.00 97.31 95 ILE A CA 1
ATOM 786 C C . ILE A 1 95 ? -10.121 -3.782 -10.367 1.00 97.31 95 ILE A C 1
ATOM 788 O O . ILE A 1 95 ? -10.965 -2.886 -10.397 1.00 97.31 95 ILE A O 1
ATOM 792 N N . PRO A 1 96 ? -10.431 -5.029 -10.772 1.00 97.25 96 PRO A N 1
ATOM 793 C CA . PRO A 1 96 ? -11.759 -5.389 -11.248 1.00 97.25 96 PRO A CA 1
ATOM 794 C C . PRO A 1 96 ? -12.834 -5.186 -10.179 1.00 97.25 96 PRO A C 1
ATOM 796 O O . PRO A 1 96 ? -12.679 -5.607 -9.032 1.00 97.25 96 PRO A O 1
ATOM 799 N N . GLN A 1 97 ? -13.978 -4.643 -10.597 1.00 96.38 97 GLN A N 1
ATOM 800 C CA . GLN A 1 97 ? -15.133 -4.389 -9.731 1.00 96.38 97 GLN A CA 1
ATOM 801 C C . GLN A 1 97 ? -15.546 -5.620 -8.905 1.00 96.38 97 GLN A C 1
ATOM 803 O O . GLN A 1 97 ? -15.782 -5.506 -7.707 1.00 96.38 97 GLN A O 1
ATOM 808 N N . ALA A 1 98 ? -15.568 -6.809 -9.515 1.00 96.38 98 ALA A N 1
ATOM 809 C CA . ALA A 1 98 ? -15.943 -8.044 -8.822 1.00 96.38 98 ALA A CA 1
ATOM 810 C C . ALA A 1 98 ? -15.000 -8.381 -7.649 1.00 96.38 98 ALA A C 1
ATOM 812 O O . ALA A 1 98 ? -15.456 -8.829 -6.599 1.00 96.38 98 ALA A O 1
ATOM 813 N N . TYR A 1 99 ? -13.696 -8.123 -7.804 1.00 96.38 99 TYR A N 1
ATOM 814 C CA . TYR A 1 99 ? -12.713 -8.317 -6.736 1.00 96.38 99 TYR A CA 1
ATOM 815 C C . TYR A 1 99 ? -12.937 -7.311 -5.596 1.00 96.38 99 TYR A C 1
ATOM 817 O O . TYR A 1 99 ? -12.914 -7.681 -4.422 1.00 96.38 99 TYR A O 1
ATOM 825 N N . ILE A 1 100 ? -13.206 -6.046 -5.941 1.00 95.75 100 ILE A N 1
ATOM 826 C CA . ILE A 1 100 ? -13.510 -4.980 -4.975 1.00 95.75 100 ILE A CA 1
ATOM 827 C C . ILE A 1 100 ? -14.738 -5.353 -4.137 1.00 95.75 100 ILE A C 1
ATOM 829 O O . ILE A 1 100 ? -14.675 -5.324 -2.909 1.00 95.75 100 ILE A O 1
ATOM 833 N N . GLU A 1 101 ? -15.835 -5.748 -4.783 1.00 95.50 101 GLU A N 1
ATOM 834 C CA . GLU A 1 101 ? -17.087 -6.121 -4.115 1.00 95.50 101 GLU A CA 1
ATOM 835 C C . GLU A 1 101 ? -16.902 -7.299 -3.153 1.00 95.50 101 GLU A C 1
ATOM 837 O O . GLU A 1 101 ? -17.342 -7.234 -2.002 1.00 95.50 101 GLU A O 1
ATOM 842 N N . GLU A 1 102 ? -16.198 -8.349 -3.584 1.00 94.50 102 GLU A N 1
ATOM 843 C CA . GLU A 1 102 ? -15.920 -9.521 -2.752 1.00 94.50 102 GLU A CA 1
ATOM 844 C C . GLU A 1 102 ? -15.128 -9.148 -1.489 1.00 94.50 102 GLU A C 1
ATOM 846 O O . GLU A 1 102 ? -15.469 -9.555 -0.371 1.00 94.50 102 GLU A O 1
ATOM 851 N N . ARG A 1 103 ? -14.061 -8.360 -1.650 1.00 93.19 103 ARG A N 1
ATOM 852 C CA . ARG A 1 103 ? -13.175 -7.971 -0.548 1.00 93.19 103 ARG A CA 1
ATOM 853 C C . ARG A 1 103 ? -13.841 -6.979 0.401 1.00 93.19 103 ARG A C 1
ATOM 855 O O . ARG A 1 103 ? -13.704 -7.130 1.615 1.00 93.19 103 ARG A O 1
ATOM 862 N N . LEU A 1 104 ? -14.606 -6.017 -0.116 1.00 91.44 104 LEU A N 1
ATOM 863 C CA . LEU A 1 104 ? -15.363 -5.077 0.714 1.00 91.44 104 LEU A CA 1
ATOM 864 C C . LEU A 1 104 ? -16.441 -5.788 1.535 1.00 91.44 104 LEU A C 1
ATOM 866 O O . LEU A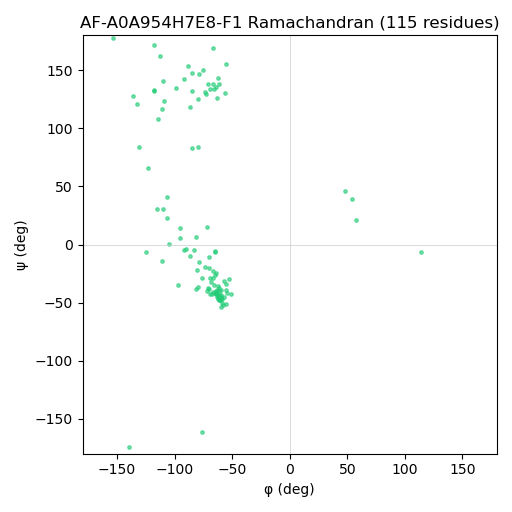 1 104 ? -16.582 -5.506 2.724 1.00 91.44 104 LEU A O 1
ATOM 870 N N . ALA A 1 105 ? -17.160 -6.750 0.947 1.00 90.94 105 ALA A N 1
ATOM 871 C CA . ALA A 1 105 ? -18.150 -7.538 1.679 1.00 90.94 105 ALA A CA 1
ATOM 872 C C . ALA A 1 105 ? -17.508 -8.304 2.850 1.00 90.94 105 ALA A C 1
ATOM 874 O O . ALA A 1 105 ? -18.033 -8.292 3.968 1.00 90.94 105 ALA A O 1
ATOM 875 N N . LYS A 1 106 ? -16.335 -8.914 2.620 1.00 86.88 106 LYS A N 1
ATOM 876 C CA . LYS A 1 106 ? -15.548 -9.578 3.672 1.00 86.88 106 LYS A CA 1
ATOM 877 C C . LYS A 1 106 ? -15.145 -8.598 4.773 1.00 86.88 106 LYS A C 1
ATOM 879 O O . LYS A 1 106 ? -15.379 -8.894 5.944 1.00 86.88 106 LYS A O 1
ATOM 884 N N . PHE A 1 107 ? -14.615 -7.436 4.401 1.00 83.38 107 PHE A N 1
ATOM 885 C CA . PHE A 1 107 ? -14.154 -6.409 5.333 1.00 83.38 107 PHE A CA 1
ATOM 886 C C . PHE A 1 107 ? -15.286 -5.865 6.220 1.00 83.38 107 PHE A C 1
ATOM 888 O O . PHE A 1 107 ? -15.177 -5.844 7.441 1.00 83.38 107 PHE A 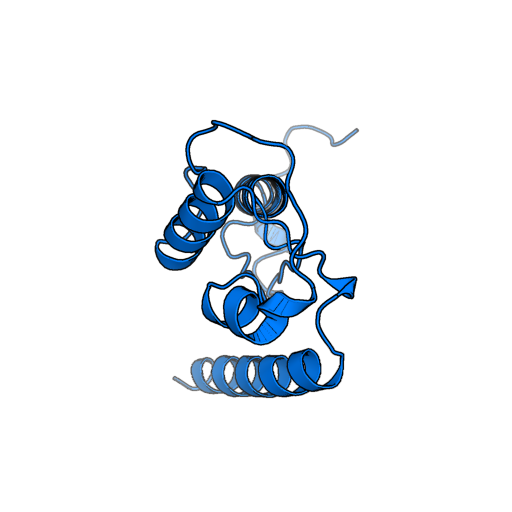O 1
ATOM 895 N N . ILE A 1 108 ? -16.430 -5.506 5.636 1.00 81.44 108 ILE A N 1
ATOM 896 C CA . ILE A 1 108 ? -17.579 -5.006 6.407 1.00 81.44 108 ILE A CA 1
ATOM 897 C C . ILE A 1 108 ? -18.102 -6.091 7.363 1.00 81.44 108 ILE A C 1
ATOM 899 O O . ILE A 1 108 ? -18.437 -5.810 8.517 1.00 81.44 108 ILE A O 1
ATOM 903 N N . SER A 1 109 ? -18.129 -7.351 6.915 1.00 79.62 109 SER A N 1
ATOM 904 C CA . SER A 1 109 ? -18.600 -8.468 7.741 1.00 79.62 109 SER A CA 1
ATOM 905 C C . SER A 1 109 ? -17.704 -8.764 8.950 1.00 79.62 109 SER A C 1
ATOM 907 O O . SER A 1 109 ? -18.205 -9.252 9.968 1.00 79.62 109 SER A O 1
ATOM 909 N N . SER A 1 110 ? -16.398 -8.483 8.864 1.00 73.12 110 SER A N 1
ATOM 910 C CA . SER A 1 110 ? -15.468 -8.638 9.985 1.00 73.12 110 SER A CA 1
ATOM 911 C C . SER A 1 110 ? -15.538 -7.445 10.939 1.00 73.12 110 SER A C 1
ATOM 913 O O . SER A 1 110 ? -15.547 -7.657 12.150 1.00 73.12 110 SER A O 1
ATOM 915 N N . SER A 1 111 ? -15.700 -6.218 10.434 1.00 64.75 111 SER A N 1
ATOM 916 C CA . SER A 1 111 ? -15.826 -5.012 11.267 1.00 64.75 111 SER A CA 1
ATOM 917 C C . SER A 1 111 ? -17.104 -4.981 12.115 1.00 64.75 111 SER A C 1
ATOM 919 O O . SER A 1 111 ? -17.061 -4.534 13.259 1.00 64.75 111 SER A O 1
ATOM 921 N N . CYS A 1 112 ? -18.234 -5.503 11.617 1.00 54.69 112 CYS A N 1
ATOM 922 C CA . CYS A 1 112 ? -19.483 -5.562 12.393 1.00 54.69 112 CYS A CA 1
ATOM 923 C C . CYS A 1 112 ? -19.457 -6.572 13.557 1.00 54.69 112 CYS A C 1
ATOM 925 O O . CYS A 1 112 ? -20.265 -6.455 14.476 1.00 54.69 112 CYS A O 1
ATOM 927 N N . LYS A 1 113 ? -18.553 -7.560 13.550 1.00 50.38 113 LYS A N 1
ATOM 928 C CA . LYS A 1 113 ? -18.465 -8.566 14.626 1.00 50.38 113 LYS A CA 1
ATOM 929 C C . LYS A 1 113 ? -17.718 -8.059 15.861 1.00 50.38 113 LYS A C 1
ATOM 931 O O . LYS A 1 113 ? -17.956 -8.565 16.950 1.00 50.38 113 LYS A O 1
ATOM 936 N N . SER A 1 114 ? -16.880 -7.034 15.713 1.00 45.50 114 SER A N 1
ATOM 937 C CA . SER A 1 114 ? -16.086 -6.460 16.808 1.00 45.50 114 SER A CA 1
ATOM 938 C C . SER A 1 114 ? -16.849 -5.438 17.663 1.00 45.50 114 SER A C 1
ATOM 940 O O . SER A 1 114 ? -16.312 -4.951 18.650 1.00 45.50 114 SER A O 1
ATOM 942 N N . SER A 1 115 ? -18.093 -5.097 17.306 1.00 38.66 115 SER A N 1
ATOM 943 C CA . SER A 1 115 ? -18.948 -4.156 18.057 1.00 38.66 115 SER A CA 1
ATOM 944 C C . SER A 1 115 ? -19.909 -4.841 19.041 1.00 38.66 115 SER A C 1
ATOM 946 O O . SER A 1 115 ? -20.761 -4.176 19.626 1.00 38.66 115 SER A O 1
ATOM 948 N N . VAL A 1 116 ? -19.795 -6.164 19.209 1.00 36.12 116 VAL A N 1
ATOM 949 C CA . VAL A 1 116 ? -20.575 -6.966 20.164 1.00 36.12 116 VAL A CA 1
ATOM 950 C C . VAL A 1 116 ? -19.606 -7.707 21.089 1.00 36.12 116 VAL A C 1
ATOM 952 O O . VAL A 1 116 ? -19.483 -8.928 21.027 1.00 36.12 116 VAL A O 1
ATOM 955 N N . GLN A 1 117 ? -18.874 -6.959 21.912 1.00 31.55 117 GLN A N 1
ATOM 956 C CA . GLN A 1 117 ? -18.199 -7.461 23.112 1.00 31.55 117 GLN A CA 1
ATOM 957 C C . GLN A 1 117 ? -18.070 -6.343 24.141 1.00 31.55 117 GLN A C 1
ATOM 959 O O . GLN A 1 117 ? -17.740 -5.208 23.731 1.00 31.55 117 GLN A O 1
#

Foldseek 3Di:
DDDPDDPPVVPCVPDAAEDEWKLELVSQVVVLVVCVNVVRYHYALNFPVSCVVLVVQKDAADLDPDQGHDSDDPRNNVSHVVCNVVRIIHGPVSRDPVVRVVRVVVVVVVVVVVVPD

Secondary structure (DSSP, 8-state):
-PPTT--THHHHTTS--EE---BSHHHHHHHHHHTTT-TTPEESS-SHHHHHHTGGG-EE-----PPPPTT--HHHHHHHHHHHHHTEEB-GGGS-HHHHHHHHHHHHHHHGGGG--

Mean predicted aligned error: 7.63 Å

Nearest PDB structures (foldseek):
  8b7f-assembly1_B  TM=9.186E-01  e=2.038E-06  Corynebacterium glutamicum ATCC 13032
  7til-assembly1_B  TM=8.980E-01  e=2.325E-06  Pseudomonas aeruginosa PA14
  7til-assembly1_A  TM=8.146E-01  e=2.528E-04  Pseudomonas aeruginosa PA14

pLDDT: mean 86.53, std 18.31, range [31.55, 98.5]

Radius of gyration: 15.78 Å; Cα contacts (8 Å, |Δi|>4): 125; chains: 1; bounding box: 35×39×38 Å